Protein AF-A0A0R1QEI7-F1 (afdb_monomer_lite)

pLDDT: mean 89.98, std 6.96, range [57.94, 96.44]

Radius of gyration: 14.43 Å; chains: 1; bounding box: 30×18×42 Å

Structure (mmCIF, N/CA/C/O backbone):
data_AF-A0A0R1QEI7-F1
#
_entry.id   AF-A0A0R1QEI7-F1
#
loop_
_atom_site.group_PDB
_atom_site.id
_atom_site.type_symbol
_atom_site.label_atom_id
_atom_site.label_alt_id
_atom_site.label_comp_id
_atom_site.label_asym_id
_atom_site.label_entity_id
_atom_site.label_seq_id
_atom_site.pdbx_PDB_ins_code
_atom_site.Cartn_x
_atom_site.Cartn_y
_atom_site.Cartn_z
_atom_site.occupancy
_atom_site.B_iso_or_equiv
_atom_site.auth_seq_id
_atom_site.auth_comp_id
_atom_site.auth_asym_id
_atom_site.auth_atom_id
_atom_site.pdbx_PDB_model_num
ATOM 1 N N . MET A 1 1 ? 11.355 -11.015 -14.217 1.00 75.75 1 MET A N 1
ATOM 2 C CA . MET A 1 1 ? 11.266 -10.756 -12.759 1.00 75.75 1 MET A CA 1
ATOM 3 C C . MET A 1 1 ? 10.664 -9.388 -12.430 1.00 75.75 1 MET A C 1
ATOM 5 O O . MET A 1 1 ? 9.628 -9.353 -11.787 1.00 75.75 1 MET A O 1
ATOM 9 N N . LYS A 1 2 ? 11.247 -8.269 -12.897 1.00 78.31 2 LYS A N 1
ATOM 10 C CA . LYS A 1 2 ? 10.770 -6.908 -12.564 1.00 78.31 2 LYS A CA 1
ATOM 11 C C . LYS A 1 2 ? 9.312 -6.627 -12.970 1.00 78.31 2 LYS A C 1
ATOM 13 O O . LYS A 1 2 ? 8.622 -5.931 -12.243 1.00 78.31 2 LYS A O 1
ATOM 18 N N . VAL A 1 3 ? 8.828 -7.221 -14.070 1.00 86.31 3 VAL A N 1
ATOM 19 C CA . VAL A 1 3 ? 7.427 -7.070 -14.525 1.00 86.31 3 VAL A CA 1
ATOM 20 C C . VAL A 1 3 ? 6.467 -7.672 -13.500 1.00 86.31 3 VAL A C 1
ATOM 22 O O . VAL A 1 3 ? 5.506 -7.032 -13.096 1.00 86.31 3 VAL A O 1
ATOM 25 N N . ILE A 1 4 ? 6.774 -8.890 -13.043 1.00 90.25 4 ILE A N 1
ATOM 26 C CA . ILE A 1 4 ? 5.986 -9.617 -12.040 1.00 90.25 4 ILE A CA 1
ATOM 27 C C . ILE A 1 4 ? 5.976 -8.839 -10.721 1.00 90.25 4 ILE A C 1
ATOM 29 O O . ILE A 1 4 ? 4.920 -8.676 -10.122 1.00 90.25 4 ILE A O 1
ATOM 33 N N . LEU A 1 5 ? 7.128 -8.303 -10.302 1.00 89.25 5 LEU A N 1
ATOM 34 C CA . LEU A 1 5 ? 7.233 -7.471 -9.099 1.00 89.25 5 LEU A CA 1
ATOM 35 C C . LEU A 1 5 ? 6.443 -6.161 -9.228 1.00 89.25 5 LEU A C 1
ATOM 37 O O . LEU A 1 5 ? 5.768 -5.765 -8.284 1.00 89.25 5 LEU A O 1
ATOM 41 N N . GLY A 1 6 ? 6.487 -5.516 -10.394 1.00 90.69 6 GLY A N 1
ATOM 42 C CA . GLY A 1 6 ? 5.771 -4.270 -10.650 1.00 90.69 6 GLY A CA 1
ATOM 43 C C . GLY A 1 6 ? 4.252 -4.447 -10.650 1.00 90.69 6 GLY A C 1
ATOM 44 O O . GLY A 1 6 ? 3.544 -3.748 -9.927 1.00 90.69 6 GLY A O 1
ATOM 45 N N . ILE A 1 7 ? 3.752 -5.437 -11.396 1.00 94.25 7 ILE A N 1
ATOM 46 C CA . ILE A 1 7 ? 2.323 -5.785 -11.426 1.00 94.25 7 ILE A CA 1
ATOM 47 C C . ILE A 1 7 ? 1.859 -6.266 -10.046 1.00 94.25 7 ILE A C 1
ATOM 49 O O . ILE A 1 7 ? 0.814 -5.832 -9.564 1.00 94.25 7 ILE A O 1
ATOM 53 N N . GLY A 1 8 ? 2.648 -7.116 -9.381 1.00 94.94 8 GLY A N 1
ATOM 54 C CA . GLY A 1 8 ? 2.349 -7.613 -8.039 1.00 94.94 8 GLY A CA 1
ATOM 55 C C . GLY A 1 8 ? 2.230 -6.489 -7.011 1.00 94.94 8 GLY A C 1
ATOM 56 O O . GLY A 1 8 ? 1.280 -6.476 -6.234 1.00 94.94 8 GLY A O 1
ATOM 57 N N . ALA A 1 9 ? 3.128 -5.502 -7.047 1.00 94.19 9 ALA A N 1
ATOM 58 C CA . ALA A 1 9 ? 3.061 -4.343 -6.162 1.00 94.19 9 ALA A CA 1
ATOM 59 C C . ALA A 1 9 ? 1.801 -3.495 -6.398 1.00 94.19 9 ALA A C 1
ATOM 61 O O . ALA A 1 9 ? 1.160 -3.082 -5.436 1.00 94.19 9 ALA A O 1
ATOM 62 N N . ILE A 1 10 ? 1.388 -3.294 -7.654 1.00 95.00 10 ILE A N 1
ATOM 63 C CA . ILE A 1 10 ? 0.143 -2.577 -7.978 1.00 95.00 10 ILE A CA 1
ATOM 64 C C . ILE A 1 10 ? -1.078 -3.339 -7.447 1.00 95.00 10 ILE A C 1
ATOM 66 O O . ILE A 1 10 ? -1.944 -2.740 -6.811 1.00 95.00 10 ILE A O 1
ATOM 70 N N . LEU A 1 11 ? -1.142 -4.657 -7.659 1.00 96.25 11 LEU A N 1
ATOM 71 C CA . LEU A 1 11 ? -2.242 -5.492 -7.161 1.00 96.25 11 LEU A CA 1
ATOM 72 C C . LEU A 1 11 ? -2.318 -5.486 -5.629 1.00 96.25 11 LEU A C 1
ATOM 74 O O . LEU A 1 11 ? -3.406 -5.344 -5.070 1.00 96.25 11 LEU A O 1
ATOM 78 N N . LEU A 1 12 ? -1.171 -5.576 -4.949 1.00 96.00 12 LEU A N 1
ATOM 79 C CA . LEU A 1 12 ? -1.096 -5.455 -3.492 1.00 96.00 12 LEU A CA 1
ATOM 80 C C . LEU A 1 12 ? -1.525 -4.064 -3.015 1.00 96.00 12 LEU A C 1
ATOM 82 O O . LEU A 1 12 ? -2.241 -3.967 -2.024 1.00 96.00 12 LEU A O 1
ATOM 86 N N . GLY A 1 13 ? -1.154 -3.000 -3.732 1.00 95.12 13 GLY A N 1
ATOM 87 C CA . GLY A 1 13 ? -1.605 -1.639 -3.439 1.00 95.12 13 GLY A CA 1
ATOM 88 C C . GLY A 1 13 ? -3.129 -1.506 -3.515 1.00 95.12 13 GLY A C 1
ATOM 89 O O . GLY A 1 13 ? -3.744 -0.931 -2.618 1.00 95.12 13 GLY A O 1
ATOM 90 N N . ILE A 1 14 ? -3.760 -2.100 -4.536 1.00 95.00 14 ILE A N 1
ATOM 91 C CA . ILE A 1 14 ? -5.227 -2.128 -4.679 1.00 95.00 14 ILE A CA 1
ATOM 92 C C . ILE A 1 14 ? -5.868 -2.907 -3.526 1.00 95.00 14 ILE A C 1
ATOM 94 O O . ILE A 1 14 ? -6.817 -2.426 -2.908 1.00 95.00 14 ILE A O 1
ATOM 98 N N . TRP A 1 15 ? -5.342 -4.092 -3.209 1.00 96.00 15 TRP A N 1
ATOM 99 C CA . TRP A 1 15 ? -5.835 -4.895 -2.091 1.00 96.00 15 TRP A CA 1
ATOM 100 C C . TRP A 1 15 ? -5.722 -4.146 -0.755 1.00 96.00 15 TRP A C 1
ATOM 102 O O . TRP A 1 15 ? -6.684 -4.113 0.015 1.00 96.00 15 TRP A O 1
ATOM 112 N N . GLN A 1 16 ? -4.603 -3.453 -0.522 1.00 94.56 16 GLN A N 1
ATOM 113 C CA . GLN A 1 16 ? -4.382 -2.648 0.677 1.00 94.56 16 GLN A CA 1
ATOM 114 C C . GLN A 1 16 ? -5.431 -1.537 0.829 1.00 94.56 16 GLN A C 1
ATOM 116 O O . GLN A 1 16 ? -5.891 -1.277 1.942 1.00 94.56 16 GLN A O 1
ATOM 121 N N . LEU A 1 17 ? -5.855 -0.893 -0.265 1.00 93.88 17 LEU A N 1
ATOM 122 C CA . LEU A 1 17 ? -6.930 0.108 -0.228 1.00 93.88 17 LEU A CA 1
ATOM 123 C C . LEU A 1 17 ? -8.266 -0.506 0.208 1.00 93.88 17 LEU A C 1
ATOM 125 O O . LEU A 1 17 ? -8.969 0.083 1.032 1.00 93.88 17 LEU A O 1
ATOM 129 N N . THR A 1 18 ? -8.600 -1.695 -0.298 1.00 94.44 18 THR A N 1
ATOM 130 C CA . THR A 1 18 ? -9.821 -2.413 0.092 1.00 94.44 18 THR A CA 1
ATOM 131 C C . THR A 1 18 ? -9.803 -2.765 1.578 1.00 94.44 18 THR A C 1
ATOM 133 O O . THR A 1 18 ? -10.757 -2.447 2.289 1.00 94.44 18 THR A O 1
ATOM 136 N N . VAL A 1 19 ? -8.694 -3.326 2.070 1.00 92.94 19 VAL A N 1
ATOM 137 C CA . VAL A 1 19 ?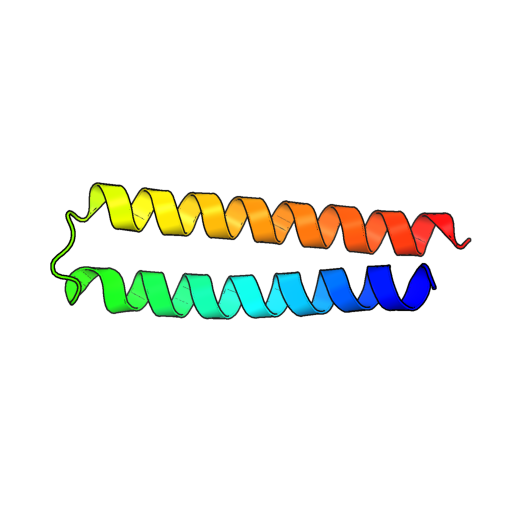 -8.519 -3.657 3.494 1.00 92.94 19 VAL A CA 1
ATOM 138 C C . VAL A 1 19 ? -8.581 -2.402 4.366 1.00 92.94 19 VAL A C 1
ATOM 140 O O . VAL A 1 19 ? -9.257 -2.397 5.391 1.00 92.94 19 VAL A O 1
ATOM 143 N N . SER A 1 20 ? -7.943 -1.304 3.948 1.00 92.31 20 SER A N 1
ATOM 144 C CA . SER A 1 20 ? -7.973 -0.030 4.685 1.00 92.31 20 SER A CA 1
ATOM 145 C C . SER A 1 20 ? -9.395 0.509 4.823 1.00 92.31 20 SER A C 1
ATOM 147 O O . SER A 1 20 ? -9.777 0.991 5.889 1.00 92.31 20 SER A O 1
ATOM 149 N N . LYS A 1 21 ? -10.195 0.406 3.755 1.00 91.75 21 LYS A N 1
ATOM 150 C CA . LYS A 1 21 ? -11.596 0.833 3.747 1.00 91.75 21 LYS A CA 1
ATOM 151 C C . LYS A 1 21 ? -12.451 -0.029 4.672 1.00 91.75 21 LYS A C 1
ATOM 153 O O . LYS A 1 21 ? -13.253 0.504 5.435 1.00 91.75 21 LYS A O 1
ATOM 158 N N . GLU A 1 22 ? -12.280 -1.346 4.623 1.00 91.94 22 GLU A N 1
ATOM 159 C CA . GLU A 1 22 ? -12.994 -2.268 5.506 1.00 91.94 22 GLU A CA 1
ATOM 160 C C . GLU A 1 22 ? -12.621 -2.045 6.975 1.00 91.94 22 GLU A C 1
ATOM 162 O O . GLU A 1 22 ? -13.500 -1.964 7.835 1.00 91.94 22 GLU A O 1
ATOM 167 N N . TYR A 1 23 ? -11.332 -1.865 7.260 1.00 90.44 23 TYR A N 1
ATOM 168 C CA . TYR A 1 23 ? -10.856 -1.557 8.600 1.00 90.44 23 TYR A CA 1
ATOM 169 C C . TYR A 1 23 ? -11.458 -0.241 9.103 1.00 90.44 23 TYR A C 1
ATOM 171 O O . TYR A 1 23 ? -12.060 -0.230 10.173 1.00 90.44 23 TYR A O 1
ATOM 179 N N . PHE A 1 24 ? -11.398 0.831 8.301 1.00 90.00 24 PHE A N 1
ATOM 180 C CA . PHE A 1 24 ? -11.991 2.132 8.624 1.00 90.00 24 PHE A CA 1
ATOM 181 C C . PHE A 1 24 ? -13.494 2.039 8.926 1.00 90.00 24 PHE A C 1
ATOM 183 O O . PHE A 1 24 ? -13.961 2.562 9.938 1.00 90.00 24 PHE A O 1
ATOM 190 N N . ASN A 1 25 ? -14.252 1.322 8.095 1.00 90.50 25 ASN A N 1
ATOM 191 C CA . ASN A 1 25 ? -15.691 1.137 8.292 1.00 90.50 25 ASN A CA 1
ATOM 192 C C . ASN A 1 25 ? -16.017 0.399 9.598 1.00 90.50 25 ASN A C 1
ATOM 194 O O . ASN A 1 25 ? -17.053 0.649 10.218 1.00 90.50 25 ASN A O 1
ATOM 198 N N . ASN A 1 26 ? -15.129 -0.494 10.032 1.00 90.19 26 ASN A N 1
ATOM 199 C CA . ASN A 1 26 ? -15.292 -1.267 11.254 1.00 90.19 26 ASN A CA 1
ATOM 200 C C . ASN A 1 26 ? -14.666 -0.603 12.493 1.00 90.19 26 ASN A C 1
ATOM 202 O O . ASN A 1 26 ? -14.864 -1.122 13.590 1.00 90.19 26 ASN A O 1
ATOM 206 N N . ILE A 1 27 ? -13.999 0.557 12.375 1.00 86.81 27 ILE A N 1
ATOM 207 C CA . ILE A 1 27 ? -13.338 1.249 13.503 1.00 86.81 27 ILE A CA 1
ATOM 208 C C . ILE A 1 27 ? -14.284 1.472 14.684 1.00 86.81 27 ILE A C 1
ATOM 210 O O . ILE A 1 27 ? -13.892 1.294 15.832 1.00 86.81 27 ILE A O 1
ATOM 214 N N . ARG A 1 28 ? -15.552 1.811 14.428 1.00 77.19 28 ARG A N 1
ATOM 215 C CA . ARG A 1 28 ? -16.537 2.060 15.498 1.00 77.19 28 ARG A CA 1
ATOM 216 C C . ARG A 1 28 ? -16.931 0.807 16.289 1.00 77.19 28 ARG A C 1
ATOM 218 O O . ARG A 1 28 ? -17.531 0.938 17.348 1.00 77.19 28 ARG A O 1
ATOM 225 N N . LYS A 1 29 ? -16.639 -0.386 15.766 1.00 84.38 29 LYS A N 1
ATOM 226 C CA . LYS A 1 29 ? -16.913 -1.680 16.409 1.00 84.38 29 LYS A CA 1
ATOM 227 C C . LYS A 1 29 ? -15.682 -2.249 17.122 1.00 84.38 29 LYS A C 1
ATOM 229 O O . LYS A 1 29 ? -15.781 -3.306 17.737 1.00 84.38 29 LYS A O 1
ATOM 234 N N . GLN A 1 30 ? -14.525 -1.595 17.006 1.00 77.44 30 GLN A N 1
ATOM 235 C CA . GLN A 1 30 ? -13.285 -2.058 17.618 1.00 77.44 30 GLN A CA 1
ATOM 236 C C . GLN A 1 30 ? -13.204 -1.607 19.078 1.00 77.44 30 GLN A C 1
ATOM 238 O O . GLN A 1 30 ? -13.573 -0.487 19.421 1.00 77.44 30 GLN A O 1
ATOM 243 N N . SER A 1 31 ? -12.691 -2.486 19.938 1.00 79.75 31 SER A N 1
ATOM 244 C CA . SER A 1 31 ? -12.426 -2.203 21.355 1.00 79.75 31 SER A CA 1
ATOM 245 C C . SER A 1 31 ? -11.199 -1.308 21.572 1.00 79.75 31 SER A C 1
ATOM 247 O O . SER A 1 31 ? -10.996 -0.790 22.669 1.00 79.75 31 SER A O 1
ATOM 249 N N . SER A 1 32 ? -10.370 -1.126 20.541 1.00 78.81 32 SER A N 1
ATOM 250 C CA . SER A 1 32 ? -9.178 -0.284 20.579 1.00 78.81 32 SER A CA 1
ATOM 251 C C . SER A 1 32 ? -9.520 1.211 20.550 1.00 78.81 32 SER A C 1
ATOM 253 O O . SER A 1 32 ? -10.472 1.607 19.873 1.00 78.81 32 SER A O 1
ATOM 255 N N . PRO A 1 33 ? -8.705 2.075 21.186 1.00 84.56 33 PRO A N 1
ATOM 256 C CA . PRO A 1 33 ? -8.893 3.518 21.105 1.00 84.56 33 PRO A CA 1
ATOM 257 C C . PRO A 1 33 ? -8.871 4.008 19.651 1.00 84.56 33 PRO A C 1
ATOM 259 O O . PRO A 1 33 ? -7.946 3.702 18.895 1.00 84.56 33 PRO A O 1
ATOM 262 N N . LEU A 1 34 ? -9.872 4.813 19.283 1.00 86.19 34 LEU A N 1
ATOM 263 C CA . LEU A 1 34 ? -10.096 5.332 17.925 1.00 86.19 34 LEU A CA 1
ATOM 264 C C . LEU A 1 34 ? -8.836 5.932 17.284 1.00 86.19 34 LEU A C 1
ATOM 266 O O . LEU A 1 34 ? -8.588 5.717 16.102 1.00 86.19 34 LEU A O 1
ATOM 270 N N . ILE A 1 35 ? -8.024 6.647 18.067 1.00 86.56 35 ILE A N 1
ATOM 271 C CA . ILE A 1 35 ? -6.790 7.298 17.602 1.00 86.56 35 ILE A CA 1
ATOM 272 C C . ILE A 1 35 ? -5.803 6.276 17.026 1.00 86.56 35 ILE A C 1
ATOM 274 O O . ILE A 1 35 ? -5.260 6.496 15.946 1.00 86.56 35 ILE A O 1
ATOM 278 N N . PHE A 1 36 ? -5.602 5.137 17.694 1.00 86.56 36 PHE A N 1
ATOM 279 C CA . PHE A 1 36 ? -4.693 4.102 17.195 1.00 86.56 36 PHE A CA 1
ATOM 280 C C . PHE A 1 36 ? -5.221 3.452 15.918 1.00 86.56 36 PHE A C 1
ATOM 282 O O . PHE A 1 36 ? -4.449 3.190 14.997 1.00 86.56 36 PHE A O 1
ATOM 289 N N . ALA A 1 37 ? -6.536 3.258 15.827 1.00 87.56 37 ALA A N 1
ATOM 290 C CA . ALA A 1 37 ? -7.156 2.722 14.626 1.00 87.56 37 ALA A CA 1
ATOM 291 C C . ALA A 1 37 ? -7.019 3.691 13.433 1.00 87.56 37 ALA A C 1
ATOM 293 O O . ALA A 1 37 ? -6.701 3.271 12.322 1.00 87.56 37 ALA A O 1
ATOM 294 N N . PHE A 1 38 ? -7.160 5.000 13.660 1.00 88.56 38 PHE A N 1
ATOM 295 C CA . PHE A 1 38 ? -6.889 6.016 12.639 1.00 88.56 38 PHE A CA 1
ATOM 296 C C . PHE A 1 38 ? -5.428 6.021 12.182 1.00 88.56 38 PHE A C 1
ATOM 298 O O . PHE A 1 38 ? -5.171 6.075 10.981 1.00 88.56 38 PHE A O 1
ATOM 305 N N . ILE A 1 39 ? -4.475 5.922 13.114 1.00 91.94 39 ILE A N 1
ATOM 306 C CA . ILE A 1 39 ? -3.046 5.826 12.781 1.00 91.94 39 ILE A CA 1
ATOM 307 C C . ILE A 1 39 ? -2.786 4.595 11.904 1.00 91.94 39 ILE A C 1
ATOM 309 O O . ILE A 1 39 ? -2.086 4.704 10.899 1.00 91.94 39 ILE A O 1
ATOM 313 N N . ALA A 1 40 ? -3.391 3.450 12.232 1.00 90.25 40 ALA A N 1
ATOM 314 C CA . ALA A 1 40 ? -3.269 2.232 11.435 1.00 90.25 40 ALA A CA 1
ATOM 315 C C . ALA A 1 40 ? -3.821 2.412 10.010 1.00 90.25 40 ALA A C 1
ATOM 317 O O . ALA A 1 40 ? -3.167 2.006 9.049 1.00 90.25 40 ALA A O 1
ATOM 318 N N . VAL A 1 41 ? -4.974 3.076 9.847 1.00 92.25 41 VAL A N 1
ATOM 319 C CA . VAL A 1 41 ? -5.527 3.397 8.517 1.00 92.25 41 VAL A CA 1
ATOM 320 C C . VAL A 1 41 ? -4.580 4.299 7.733 1.00 92.25 41 VAL A C 1
ATOM 322 O O . VAL A 1 41 ? -4.285 4.008 6.578 1.00 92.25 41 VAL A O 1
ATOM 325 N N . ILE A 1 42 ? -4.065 5.365 8.348 1.00 93.88 42 ILE A N 1
ATOM 326 C CA . ILE A 1 42 ? -3.152 6.303 7.681 1.00 93.88 42 ILE A CA 1
ATOM 327 C C . ILE A 1 42 ? -1.869 5.586 7.249 1.00 93.88 42 ILE A C 1
ATOM 329 O O . ILE A 1 42 ? -1.475 5.688 6.088 1.00 93.88 42 ILE A O 1
ATOM 333 N N . ALA A 1 43 ? -1.250 4.811 8.143 1.00 93.81 43 ALA A N 1
ATOM 334 C CA . ALA A 1 43 ? -0.058 4.024 7.829 1.00 93.81 43 ALA A CA 1
ATOM 335 C C . ALA A 1 43 ? -0.320 3.033 6.682 1.00 93.81 43 ALA A C 1
ATOM 337 O O . ALA A 1 43 ? 0.489 2.908 5.763 1.00 93.81 43 ALA A O 1
ATOM 338 N N . SER A 1 44 ? -1.487 2.388 6.694 1.00 92.94 44 SER A N 1
ATOM 339 C CA . SER A 1 44 ? -1.932 1.481 5.637 1.00 92.94 44 SER A CA 1
ATOM 340 C C . SER A 1 44 ? -2.087 2.185 4.280 1.00 92.94 44 SER A C 1
ATOM 342 O O . SER A 1 44 ? -1.660 1.653 3.254 1.00 92.94 44 SER A O 1
ATOM 344 N N . MET A 1 45 ? -2.625 3.409 4.255 1.00 93.62 45 MET A N 1
ATOM 345 C CA . MET A 1 45 ? -2.733 4.196 3.022 1.00 93.62 45 MET A CA 1
ATOM 346 C C . MET A 1 45 ? -1.367 4.653 2.502 1.00 93.62 45 MET A C 1
ATOM 348 O O . MET A 1 45 ? -1.117 4.569 1.301 1.00 93.62 45 MET A O 1
ATOM 352 N N . VAL A 1 46 ? -0.460 5.081 3.386 1.00 95.81 46 VAL A N 1
ATOM 353 C CA . VAL A 1 46 ? 0.921 5.431 3.009 1.00 95.81 46 VAL A CA 1
ATOM 354 C C . VAL A 1 46 ? 1.632 4.224 2.393 1.00 95.81 46 VAL A C 1
ATOM 356 O O . VAL A 1 46 ? 2.291 4.352 1.361 1.00 95.81 46 VAL A O 1
ATOM 359 N N . PHE A 1 47 ? 1.444 3.036 2.971 1.00 94.75 47 PHE A N 1
ATOM 360 C CA . PHE A 1 47 ? 1.992 1.798 2.426 1.00 94.75 47 PHE A CA 1
ATOM 361 C C . PHE A 1 47 ? 1.437 1.477 1.030 1.00 94.75 47 PHE A C 1
ATOM 363 O O . PHE A 1 47 ? 2.203 1.132 0.130 1.00 94.75 47 PHE A O 1
ATOM 370 N N . ALA A 1 48 ? 0.132 1.667 0.806 1.00 95.25 48 ALA A N 1
ATOM 371 C CA . ALA A 1 48 ? -0.469 1.496 -0.517 1.00 95.25 48 ALA A CA 1
ATOM 372 C C . ALA A 1 48 ? 0.155 2.443 -1.559 1.00 95.25 48 ALA A C 1
ATOM 374 O O . ALA A 1 48 ? 0.506 2.010 -2.656 1.00 95.25 48 ALA A O 1
ATOM 375 N N . VAL A 1 49 ? 0.363 3.720 -1.213 1.00 96.06 49 VAL A N 1
ATOM 376 C CA . VAL A 1 49 ? 1.024 4.698 -2.097 1.00 96.06 49 VAL A CA 1
ATOM 377 C C . VAL A 1 49 ? 2.455 4.270 -2.430 1.00 96.06 49 VAL A C 1
ATOM 379 O O . VAL A 1 49 ? 2.854 4.329 -3.594 1.00 96.06 49 VAL A O 1
ATOM 382 N N . ALA A 1 50 ? 3.214 3.789 -1.443 1.00 96.44 50 ALA A N 1
ATOM 383 C CA . ALA A 1 50 ? 4.570 3.289 -1.660 1.00 96.44 50 ALA A CA 1
ATOM 384 C C . ALA A 1 50 ? 4.597 2.084 -2.618 1.00 96.44 50 ALA A C 1
ATOM 386 O O . ALA A 1 50 ? 5.454 2.021 -3.501 1.00 96.44 50 ALA A O 1
ATOM 387 N N . LEU A 1 51 ? 3.632 1.165 -2.496 1.00 95.56 51 LEU A N 1
ATOM 388 C CA . LEU A 1 51 ? 3.481 0.026 -3.404 1.00 95.56 51 LEU A CA 1
ATOM 389 C C . LEU A 1 51 ? 3.166 0.460 -4.837 1.00 95.56 51 LEU A C 1
ATOM 391 O O . LEU A 1 51 ? 3.774 -0.058 -5.772 1.00 95.56 51 LEU A O 1
ATOM 395 N N . PHE A 1 52 ? 2.272 1.434 -5.025 1.00 95.44 52 PHE A N 1
ATOM 396 C CA . PHE A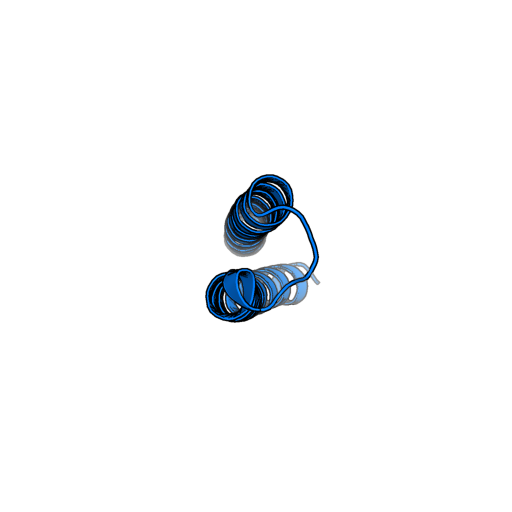 1 52 ? 1.990 1.974 -6.356 1.00 95.44 52 PHE A CA 1
ATOM 397 C C . PHE A 1 52 ? 3.211 2.664 -6.960 1.00 95.44 52 PHE A C 1
ATOM 399 O O . PHE A 1 52 ? 3.548 2.406 -8.115 1.00 95.44 52 PHE A O 1
ATOM 406 N N . TYR A 1 53 ? 3.906 3.493 -6.180 1.00 96.31 53 TYR A N 1
ATOM 407 C CA . TYR A 1 53 ? 5.118 4.173 -6.629 1.00 96.31 53 TYR A CA 1
ATOM 408 C C . TYR A 1 53 ? 6.208 3.176 -7.041 1.00 96.31 53 TYR A C 1
ATOM 410 O O . TYR A 1 53 ? 6.768 3.280 -8.135 1.00 96.31 53 TYR A O 1
ATOM 418 N N . TYR A 1 54 ? 6.472 2.168 -6.204 1.00 94.88 54 TYR A N 1
ATOM 419 C CA . TYR A 1 54 ? 7.411 1.097 -6.524 1.00 94.88 54 TYR A CA 1
ATOM 420 C C . TYR A 1 54 ? 6.970 0.317 -7.765 1.00 94.88 54 TYR A C 1
ATOM 422 O O . TYR A 1 54 ? 7.776 0.100 -8.667 1.00 94.88 54 TYR A O 1
ATOM 430 N N . GLY A 1 55 ? 5.693 -0.064 -7.838 1.00 93.12 55 GLY A N 1
ATOM 431 C CA . GLY A 1 55 ? 5.142 -0.833 -8.947 1.00 93.12 55 GLY A CA 1
ATOM 432 C C . GLY A 1 55 ? 5.299 -0.121 -10.287 1.00 93.12 55 GLY A C 1
ATOM 433 O O . GLY A 1 55 ? 5.814 -0.703 -11.241 1.00 93.12 55 GLY A O 1
ATOM 434 N N . ILE A 1 56 ? 4.946 1.166 -10.3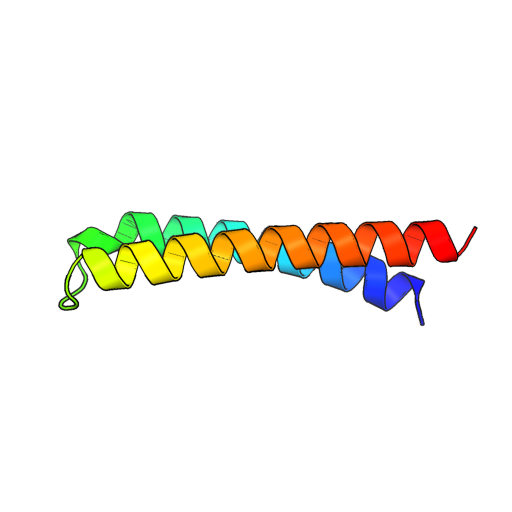37 1.00 94.44 56 ILE A N 1
ATOM 435 C CA . ILE A 1 56 ? 5.108 2.006 -11.529 1.00 94.44 56 ILE A CA 1
ATOM 436 C C . ILE A 1 56 ? 6.591 2.159 -11.876 1.00 94.44 56 ILE A C 1
ATOM 438 O O . ILE A 1 56 ? 6.972 1.928 -13.020 1.00 94.44 56 ILE A 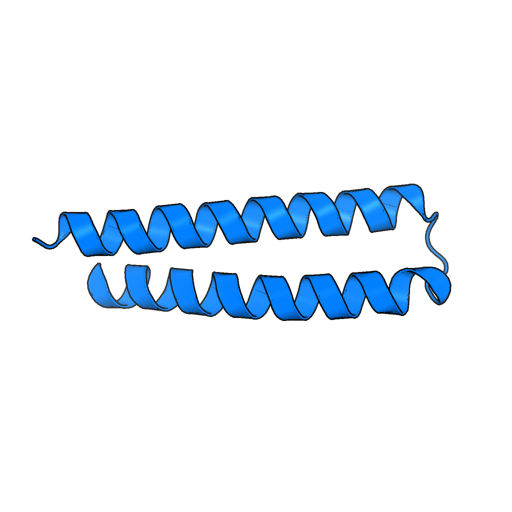O 1
ATOM 442 N N . THR A 1 57 ? 7.445 2.486 -10.904 1.00 94.44 57 THR A N 1
ATOM 443 C CA . THR A 1 57 ? 8.886 2.681 -11.143 1.00 94.44 57 THR A CA 1
ATOM 444 C C . THR A 1 57 ? 9.548 1.402 -11.659 1.00 94.44 57 THR A C 1
ATOM 446 O O . THR A 1 57 ? 10.337 1.445 -12.603 1.00 94.44 57 THR A O 1
ATOM 449 N N . ALA A 1 58 ? 9.190 0.244 -11.098 1.00 92.19 58 ALA A N 1
ATOM 450 C CA . ALA A 1 58 ? 9.678 -1.054 -11.547 1.00 92.19 58 ALA A CA 1
ATOM 451 C C . ALA A 1 58 ? 9.274 -1.334 -13.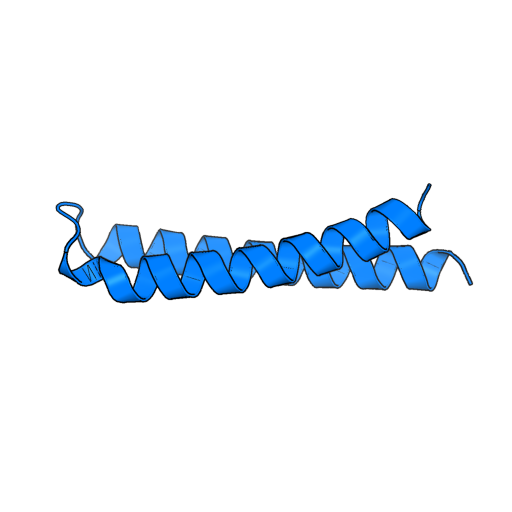002 1.00 92.19 58 ALA A C 1
ATOM 453 O O . ALA A 1 58 ? 10.118 -1.785 -13.777 1.00 92.19 58 ALA A O 1
ATOM 454 N N . LEU A 1 59 ? 8.031 -1.016 -13.385 1.00 91.00 59 LEU A N 1
ATOM 455 C CA . LEU A 1 59 ? 7.520 -1.173 -14.752 1.00 91.00 59 LEU A CA 1
ATOM 456 C C . LEU A 1 59 ? 8.125 -0.181 -15.747 1.00 91.00 59 LEU A C 1
ATOM 458 O O . LEU A 1 59 ? 8.404 -0.559 -16.878 1.00 91.00 59 LEU A O 1
ATOM 462 N N . VAL A 1 60 ? 8.373 1.062 -15.337 1.00 91.75 60 VAL A N 1
ATOM 463 C CA . VAL A 1 60 ? 9.041 2.060 -16.184 1.00 91.75 60 VAL A CA 1
ATOM 464 C C . VAL A 1 60 ? 10.513 1.702 -16.390 1.00 91.75 60 VAL A C 1
ATOM 466 O O . VAL A 1 60 ? 11.004 1.816 -17.504 1.00 91.75 60 VAL A O 1
ATOM 469 N N . SER A 1 61 ? 11.198 1.179 -15.365 1.00 86.19 61 SER A N 1
ATOM 470 C CA . SER A 1 61 ? 12.612 0.757 -15.445 1.00 86.19 61 SER A CA 1
ATOM 471 C C . SER A 1 61 ? 12.885 -0.450 -16.357 1.00 86.19 61 SER A C 1
ATOM 473 O O . SER A 1 61 ? 14.026 -0.899 -16.473 1.00 86.19 61 SER A O 1
ATOM 475 N N . LEU A 1 62 ? 11.831 -1.042 -16.919 1.00 74.00 62 LEU A N 1
ATOM 476 C CA . LEU A 1 62 ? 11.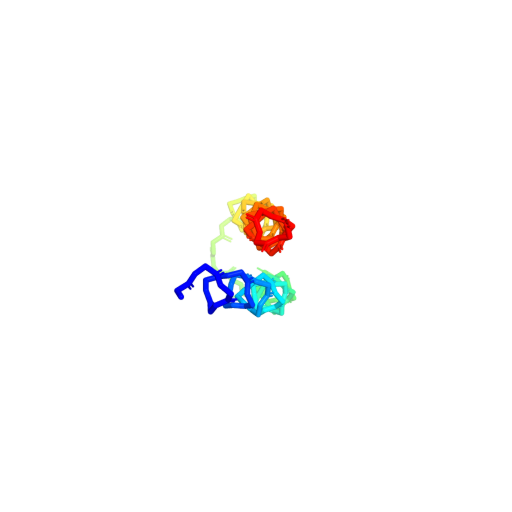900 -2.132 -17.890 1.00 74.00 62 LEU A CA 1
ATOM 477 C C . LEU A 1 62 ? 11.915 -1.649 -19.341 1.00 74.00 62 LEU A C 1
ATOM 479 O O . LEU A 1 62 ? 12.198 -2.462 -20.219 1.00 74.00 62 LEU A O 1
ATOM 483 N N . ARG A 1 63 ? 11.560 -0.383 -19.576 1.00 57.94 63 ARG A N 1
ATOM 484 C CA . ARG A 1 63 ? 11.635 0.271 -20.880 1.00 57.94 63 ARG A CA 1
ATOM 485 C C . ARG A 1 63 ? 13.045 0.794 -21.119 1.00 57.94 63 ARG A C 1
ATOM 487 O O . ARG A 1 63 ? 13.469 0.721 -22.290 1.00 57.94 63 ARG A O 1
#

Organism: NCBI:txid1423770

Sequence (63 aa):
MKVILGIGAILLGIWQLTVSKEYFNNIRKQSSPLIFAFIAVIASMVFAVALFYYGITALVSLR

Secondary structure (DSSP, 8-state):
-HHHHHHHHHHHHHHHHHHHHHHHHHGGG-SS-HHHHHHHHHHHHHHHHHHHHHHHHHHHTT-

Foldseek 3Di:
DLLCLLVVLLVVLVVLVVVLVVLVVCLVVDPDDSVVSVVVSVVSNVSSVVSNVSSVVSVVVVD